Protein AF-C7LQ26-F1 (afdb_monomer_lite)

InterPro domains:
  IPR041527 YhcG, N-terminal [PF17761] (14-152)
  IPR053148 PD-(D/E)XK-like domain-containing protein [PTHR30547] (7-154)

Foldseek 3Di:
DVVVVVVVVVVVVVVVVVVVVVVVVVVLVVLLVVLLVLLVLLVVVLVCCVPVVDDPVVLCVQLVVCCVVPVVDDQRHSVSSVLSVVSCVVQVPVCVVVVVVVVVPVPDVPPPPDDDDPDDDPPPPPDDDDRDHSSNSSRDGPVVSVVVVVVVVD

pLDDT: mean 78.29, std 21.73, range [34.5, 98.44]

Sequence (154 aa):
MSTSLFQYGSLLGKIKSRIRSAQAKAALSANAEMIAMYWDIGRMIHNRQVEEGWGAGVIPRLAADLKNELPEVKGFSERNLKYMIRFAREYGTDLEDGFLSSRAIVQQPAALFAEGDDRGPIVQQVAAQSEMPLAVILGLPWFHHIALFEKINN

Secondary structure (DSSP, 8-state):
-HHHHHHHHHHHHHHHHHHHHHHHHHHHHHHHHHHHHHHHHHHHHHHHHHHS---TTHHHHHHHHHHHH-TT-----HHHHHHHHHHHHHSHHHHHHHHHHHHHT-S---SS-----S----------S-PPPHHHHHHS-HHHHHHHHHHTT-

Structure (mmCIF, N/CA/C/O backbone):
data_AF-C7LQ26-F1
#
_entry.id   AF-C7LQ26-F1
#
loop_
_atom_site.group_PDB
_atom_site.id
_atom_site.type_symbol
_atom_site.label_atom_id
_atom_site.label_alt_id
_atom_site.label_comp_id
_atom_site.label_asym_id
_atom_site.label_entity_id
_atom_site.label_seq_id
_atom_site.pdbx_PDB_ins_code
_atom_site.Cartn_x
_atom_site.Cartn_y
_atom_site.Cartn_z
_atom_site.occupancy
_atom_site.B_iso_or_equiv
_atom_site.auth_seq_id
_atom_site.auth_comp_id
_atom_site.auth_asym_id
_atom_site.auth_atom_id
_atom_site.pdbx_PDB_model_num
ATOM 1 N N . MET A 1 1 ? -23.917 6.760 46.313 1.00 61.22 1 MET A N 1
ATOM 2 C CA . MET A 1 1 ? -23.246 7.507 45.220 1.00 61.22 1 MET A CA 1
ATOM 3 C C . MET A 1 1 ? -22.062 6.749 44.604 1.00 61.22 1 MET A C 1
ATOM 5 O O . MET A 1 1 ? -21.922 6.793 43.389 1.00 61.22 1 MET A O 1
ATOM 9 N N . SER A 1 2 ? -21.266 5.992 45.370 1.00 62.69 2 SER A N 1
ATOM 10 C CA . SER A 1 2 ? -20.066 5.285 44.871 1.00 62.69 2 SER A CA 1
ATOM 11 C C . SER A 1 2 ? -20.312 4.239 43.767 1.00 62.69 2 SER A C 1
ATOM 13 O O . SER A 1 2 ? -19.486 4.087 42.872 1.00 62.69 2 SER A O 1
ATOM 15 N N . THR A 1 3 ? -21.466 3.564 43.762 1.00 73.31 3 THR A N 1
ATOM 16 C CA . THR A 1 3 ? -21.818 2.548 42.750 1.00 73.31 3 THR A CA 1
ATOM 17 C C . THR A 1 3 ? -22.004 3.133 41.344 1.00 73.31 3 THR A C 1
ATOM 19 O O . THR A 1 3 ? -21.611 2.507 40.366 1.00 73.31 3 THR A O 1
ATOM 22 N N . SER A 1 4 ? -22.544 4.352 41.234 1.00 79.19 4 SER A N 1
ATOM 23 C CA . SER A 1 4 ? -22.770 5.029 39.944 1.00 79.19 4 SER A CA 1
ATOM 24 C C . SER A 1 4 ? -21.449 5.437 39.275 1.00 79.19 4 SER A C 1
ATOM 26 O O . SER A 1 4 ? -21.242 5.191 38.088 1.00 79.19 4 SER A O 1
ATOM 28 N N . LEU A 1 5 ? -20.494 5.953 40.059 1.00 78.81 5 LEU A N 1
ATOM 29 C CA . LEU A 1 5 ? -19.157 6.303 39.565 1.00 78.81 5 LEU A CA 1
ATOM 30 C C . LEU A 1 5 ? -18.368 5.068 39.103 1.00 78.81 5 LEU A C 1
ATOM 32 O O . LEU A 1 5 ? -17.703 5.112 38.068 1.00 78.81 5 LEU A O 1
ATOM 36 N N . PHE A 1 6 ? -18.484 3.949 39.824 1.00 82.94 6 PHE A N 1
ATOM 37 C CA . PHE A 1 6 ? -17.873 2.682 39.415 1.00 82.94 6 PHE A CA 1
ATOM 38 C C . PHE A 1 6 ? -18.481 2.141 38.107 1.00 82.94 6 PHE A C 1
ATOM 40 O O . PHE A 1 6 ? -17.750 1.720 37.207 1.00 82.94 6 PHE A O 1
ATOM 47 N N . GLN A 1 7 ? -19.809 2.211 37.958 1.00 90.75 7 GLN A N 1
ATOM 48 C CA . GLN A 1 7 ? -20.503 1.818 36.726 1.00 90.75 7 GLN A CA 1
ATOM 49 C C . GLN A 1 7 ? -20.090 2.686 35.530 1.00 90.75 7 GLN A C 1
ATOM 51 O O . GLN A 1 7 ? -19.808 2.146 34.458 1.00 90.75 7 GLN A O 1
ATOM 56 N N . TYR A 1 8 ? -19.970 4.003 35.718 1.00 95.19 8 TYR A N 1
ATOM 57 C CA . TYR A 1 8 ? -19.468 4.910 34.686 1.00 95.19 8 TYR A CA 1
ATOM 58 C C . TYR A 1 8 ? -18.026 4.580 34.283 1.00 95.19 8 TYR A C 1
ATOM 60 O O . TYR A 1 8 ? -17.730 4.469 33.094 1.00 95.19 8 TYR A O 1
ATOM 68 N N . GLY A 1 9 ? -17.130 4.360 35.250 1.00 96.00 9 GLY A N 1
ATOM 69 C CA . GLY A 1 9 ? -15.742 3.978 34.975 1.00 96.00 9 GLY A CA 1
ATOM 70 C C . GLY A 1 9 ? -15.637 2.677 34.171 1.00 96.00 9 GLY A C 1
ATOM 71 O O . GLY A 1 9 ? -14.878 2.606 33.201 1.00 96.00 9 GLY A O 1
ATOM 72 N N . SER A 1 10 ? -16.452 1.674 34.516 1.00 96.19 10 SER A N 1
ATOM 73 C CA . SER A 1 10 ? -16.546 0.414 33.769 1.00 96.19 10 SER A CA 1
ATOM 74 C C . SER A 1 10 ? -17.054 0.632 32.339 1.00 96.19 10 SER A C 1
ATOM 76 O O . SER A 1 10 ? -16.447 0.140 31.384 1.00 96.19 10 SER A O 1
ATOM 78 N N . LEU A 1 11 ? -18.124 1.415 32.170 1.00 96.62 11 LEU A N 1
ATOM 79 C CA . LEU A 1 11 ? -18.678 1.761 30.860 1.00 96.62 11 LEU A CA 1
ATOM 80 C C . LEU A 1 11 ? -17.648 2.496 29.993 1.00 96.62 11 LEU A C 1
ATOM 82 O O . LEU A 1 11 ? -17.400 2.092 28.857 1.00 96.62 11 LEU A O 1
ATOM 86 N N . LEU A 1 12 ? -16.988 3.518 30.540 1.00 97.94 12 LEU A N 1
ATOM 87 C CA . LEU A 1 12 ? -15.934 4.269 29.860 1.00 97.94 12 LEU A CA 1
ATOM 88 C C . LEU A 1 12 ? -14.771 3.356 29.446 1.00 97.94 12 LEU A C 1
ATOM 90 O O . LEU A 1 12 ? -14.240 3.488 28.343 1.00 97.94 12 LEU A O 1
ATOM 94 N N . GLY A 1 13 ? -14.379 2.407 30.299 1.00 98.25 13 GLY A N 1
ATOM 95 C CA . GLY A 1 13 ? -13.378 1.390 29.973 1.00 98.25 13 GLY A CA 1
ATOM 96 C C . GLY A 1 13 ? -13.777 0.541 28.763 1.00 98.25 13 GLY A C 1
ATOM 97 O O . GLY A 1 13 ? -12.995 0.407 27.818 1.00 98.25 13 GLY A O 1
ATOM 98 N N . LYS A 1 14 ? -15.016 0.033 28.750 1.00 98.12 14 LYS A N 1
ATOM 99 C CA . LYS A 1 14 ? -15.564 -0.763 27.639 1.00 98.12 14 LYS A CA 1
ATOM 100 C C . LYS A 1 14 ? -15.628 0.039 26.337 1.00 98.12 14 LYS A C 1
ATOM 102 O O . LYS A 1 14 ? -15.187 -0.456 25.301 1.00 98.12 14 LYS A O 1
ATOM 107 N N . ILE A 1 15 ? -16.096 1.288 26.393 1.00 98.38 15 ILE A N 1
ATOM 108 C CA . ILE A 1 15 ? -16.176 2.181 25.227 1.00 98.38 15 ILE A CA 1
ATOM 109 C C . ILE A 1 15 ? -14.778 2.447 24.656 1.00 98.38 15 ILE A C 1
ATOM 111 O O . ILE A 1 15 ? -14.559 2.247 23.462 1.00 98.38 15 ILE A O 1
ATOM 115 N N . LYS A 1 16 ? -13.799 2.811 25.498 1.00 98.44 16 LYS A N 1
ATOM 116 C CA . LYS A 1 16 ? -12.408 3.026 25.055 1.00 98.44 16 LYS A CA 1
ATOM 117 C C . LYS A 1 16 ? -11.820 1.784 24.387 1.00 98.44 16 LYS A C 1
ATOM 119 O O . LYS A 1 16 ? -11.162 1.908 23.356 1.00 98.44 16 LYS A O 1
ATOM 124 N N . SER A 1 17 ? -12.064 0.600 24.951 1.00 98.31 17 SER A N 1
ATOM 125 C CA . SER A 1 17 ? -11.612 -0.667 24.366 1.00 98.31 17 SER A CA 1
ATOM 126 C C . SER A 1 17 ? -12.231 -0.904 22.984 1.00 98.31 17 SER A C 1
ATOM 128 O O . SER A 1 17 ? -11.517 -1.172 22.016 1.00 98.31 17 SER A O 1
ATOM 130 N N . ARG A 1 18 ? -13.549 -0.700 22.848 1.00 98.06 18 ARG A N 1
ATOM 131 C CA . ARG A 1 18 ? -14.256 -0.850 21.568 1.00 98.06 18 ARG A CA 1
ATOM 132 C C . ARG A 1 18 ? -13.758 0.126 20.502 1.00 98.06 18 ARG A C 1
ATOM 134 O O . ARG A 1 18 ? -13.611 -0.296 19.354 1.00 98.06 18 ARG A O 1
ATOM 141 N N . ILE A 1 19 ? -13.486 1.382 20.872 1.00 98.06 19 ILE A N 1
ATOM 142 C CA . ILE A 1 19 ? -12.928 2.409 19.974 1.00 98.06 19 ILE A CA 1
ATOM 143 C C . ILE A 1 19 ? -11.547 1.982 19.477 1.00 98.06 19 ILE A C 1
ATOM 145 O O . ILE A 1 19 ? -11.332 1.910 18.271 1.00 98.06 19 ILE A O 1
ATOM 149 N N . ARG A 1 20 ? -10.633 1.632 20.389 1.00 98.06 20 ARG A N 1
ATOM 150 C CA . ARG A 1 20 ? -9.269 1.212 20.027 1.00 98.06 20 ARG A CA 1
ATOM 151 C C . ARG A 1 20 ? -9.275 -0.027 19.137 1.00 98.06 20 ARG A C 1
ATOM 153 O O . ARG A 1 20 ? -8.558 -0.071 18.145 1.00 98.06 20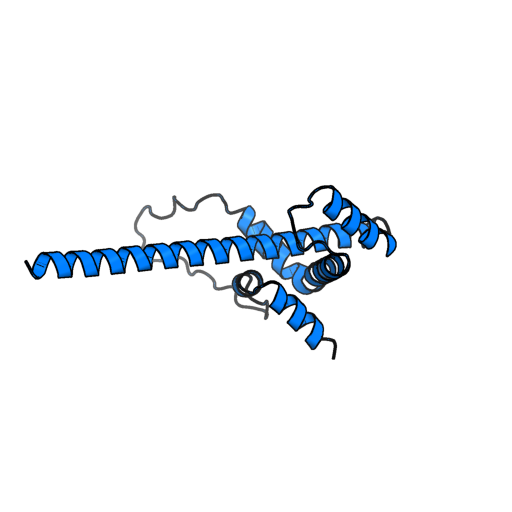 ARG A O 1
ATOM 160 N N . SER A 1 21 ? -10.129 -1.002 19.449 1.00 95.44 21 SER A N 1
ATOM 161 C CA . SER A 1 21 ? -10.302 -2.195 18.618 1.00 95.44 21 SER A CA 1
ATOM 162 C C . SER A 1 21 ? -10.833 -1.850 17.222 1.00 95.44 21 SER A C 1
ATOM 164 O O . SER A 1 21 ? -10.345 -2.395 16.236 1.00 95.44 21 SER A O 1
ATOM 166 N N . ALA A 1 22 ? -11.790 -0.921 17.112 1.00 94.88 22 ALA A N 1
ATOM 167 C CA . ALA A 1 22 ? -12.303 -0.465 15.819 1.00 94.88 22 ALA A CA 1
ATOM 168 C C . ALA A 1 22 ? -11.217 0.230 14.984 1.00 94.88 22 ALA A C 1
ATOM 170 O O . ALA A 1 22 ? -11.065 -0.078 13.807 1.00 94.88 22 ALA A O 1
ATOM 171 N N . GLN A 1 23 ? -10.444 1.123 15.606 1.00 96.81 23 GLN A N 1
ATOM 172 C CA . GLN A 1 23 ? -9.349 1.841 14.953 1.00 96.81 23 GLN A CA 1
ATOM 173 C C . GLN A 1 23 ? -8.247 0.891 14.478 1.00 96.81 23 GLN A C 1
ATOM 175 O O . GLN A 1 23 ? -7.792 1.014 13.346 1.00 96.81 23 GLN A O 1
ATOM 180 N N . ALA A 1 24 ? -7.861 -0.089 15.301 1.00 92.69 24 ALA A N 1
ATOM 181 C CA . ALA A 1 24 ? -6.874 -1.096 14.920 1.00 92.69 24 ALA A CA 1
ATOM 182 C C . ALA A 1 24 ? -7.343 -1.924 13.714 1.00 92.69 24 ALA A C 1
ATOM 184 O O . ALA A 1 24 ? -6.583 -2.120 12.771 1.00 92.69 24 ALA A O 1
ATOM 185 N N . LYS A 1 25 ? -8.612 -2.353 13.706 1.00 89.44 25 LYS A N 1
ATOM 186 C CA . LYS A 1 25 ? -9.200 -3.067 12.562 1.00 89.44 25 LYS A CA 1
ATOM 187 C C . LYS A 1 25 ? -9.195 -2.210 11.298 1.00 89.44 25 LYS A C 1
ATOM 189 O O . LYS A 1 25 ? -8.759 -2.686 10.260 1.00 89.44 25 LYS A O 1
ATOM 194 N N . ALA A 1 26 ? -9.614 -0.949 11.401 1.00 90.56 26 ALA A N 1
ATOM 195 C CA . ALA A 1 26 ? -9.610 -0.027 10.269 1.00 90.56 26 ALA A CA 1
ATOM 196 C C . ALA A 1 26 ? -8.194 0.187 9.707 1.00 90.56 26 ALA A C 1
ATOM 198 O O . ALA A 1 26 ? -8.007 0.135 8.496 1.00 90.56 26 ALA A O 1
ATOM 199 N N . ALA A 1 27 ? -7.195 0.363 10.577 1.00 89.62 27 ALA A N 1
ATOM 200 C CA . ALA A 1 27 ? -5.803 0.528 10.169 1.00 89.62 27 ALA A CA 1
ATOM 201 C C . ALA A 1 27 ? -5.248 -0.720 9.462 1.00 89.62 27 ALA A C 1
ATOM 203 O O . ALA A 1 27 ? -4.593 -0.588 8.433 1.00 89.62 27 ALA A O 1
ATOM 204 N N . LEU A 1 28 ? -5.538 -1.921 9.975 1.00 86.31 28 LEU A N 1
ATOM 205 C CA . LEU A 1 28 ? -5.113 -3.178 9.350 1.00 86.31 28 LEU A CA 1
ATOM 206 C C . LEU A 1 28 ? -5.767 -3.382 7.981 1.00 86.31 28 LEU A C 1
ATOM 208 O O . LEU A 1 28 ? -5.080 -3.737 7.028 1.00 86.31 28 LEU A O 1
ATOM 212 N N . SER A 1 29 ? -7.069 -3.110 7.862 1.00 86.25 29 SER A N 1
ATOM 213 C CA . SER A 1 29 ? -7.781 -3.189 6.583 1.00 86.25 29 SER A CA 1
ATOM 214 C C . SER A 1 29 ? -7.252 -2.177 5.565 1.00 86.25 29 SER A C 1
ATOM 216 O O . SER A 1 29 ? -7.026 -2.538 4.415 1.00 86.25 29 SER A O 1
ATOM 218 N N . ALA A 1 30 ? -6.996 -0.935 5.986 1.00 89.31 30 ALA A N 1
ATOM 219 C CA . ALA A 1 30 ? -6.409 0.083 5.118 1.00 89.31 30 ALA A CA 1
ATOM 220 C C . ALA A 1 30 ? -4.979 -0.280 4.682 1.00 89.31 30 ALA A C 1
ATOM 222 O O . ALA A 1 30 ? -4.626 -0.074 3.524 1.00 89.31 30 ALA A O 1
ATOM 223 N N . ASN A 1 31 ? -4.164 -0.849 5.581 1.00 91.25 31 ASN A N 1
ATOM 224 C CA . ASN A 1 31 ? -2.827 -1.327 5.231 1.00 91.25 31 ASN A CA 1
ATOM 225 C C . ASN A 1 31 ? -2.896 -2.451 4.196 1.00 91.25 31 ASN A C 1
ATOM 227 O O . ASN A 1 31 ? -2.200 -2.379 3.191 1.00 91.25 31 ASN A O 1
ATOM 231 N N . ALA A 1 32 ? -3.757 -3.447 4.414 1.00 87.69 32 ALA A N 1
ATOM 232 C CA . ALA A 1 32 ? -3.917 -4.564 3.490 1.00 87.69 32 ALA A CA 1
ATOM 233 C C . ALA A 1 32 ? -4.299 -4.088 2.079 1.00 87.69 32 ALA A C 1
ATOM 235 O O . ALA A 1 32 ? -3.671 -4.507 1.109 1.00 87.69 32 ALA A O 1
ATOM 236 N N . GLU A 1 33 ? -5.258 -3.163 1.967 1.00 90.19 33 GLU A N 1
ATOM 237 C CA . GLU A 1 33 ? -5.652 -2.602 0.669 1.00 90.19 33 GLU A CA 1
ATOM 238 C C . GLU A 1 33 ? -4.519 -1.793 0.026 1.00 90.19 33 GLU A C 1
ATOM 240 O O . GLU A 1 33 ? -4.264 -1.929 -1.166 1.00 90.19 33 GLU A O 1
ATOM 245 N N . MET A 1 34 ? -3.783 -0.994 0.806 1.00 93.94 34 MET A N 1
ATOM 246 C CA . MET A 1 34 ? -2.630 -0.245 0.296 1.00 93.94 34 MET A CA 1
ATOM 247 C C . MET A 1 34 ? -1.551 -1.180 -0.267 1.00 93.94 34 MET A C 1
ATOM 249 O O . MET A 1 34 ? -1.041 -0.933 -1.359 1.00 93.94 34 MET A O 1
ATOM 253 N N . ILE A 1 35 ? -1.201 -2.244 0.462 1.00 92.56 35 ILE A N 1
ATOM 254 C CA . ILE A 1 35 ? -0.201 -3.226 0.022 1.00 92.56 35 ILE A CA 1
ATOM 255 C C . ILE A 1 35 ? -0.669 -3.922 -1.256 1.00 92.56 35 ILE A C 1
ATOM 257 O O . ILE A 1 35 ? 0.092 -4.014 -2.218 1.00 92.56 35 ILE A O 1
ATOM 261 N N . ALA A 1 36 ? -1.929 -4.343 -1.305 1.00 89.00 36 ALA A N 1
ATOM 262 C CA . ALA A 1 36 ? -2.494 -4.979 -2.484 1.00 89.00 36 ALA A CA 1
ATOM 263 C C . ALA A 1 36 ? -2.515 -4.064 -3.713 1.00 89.00 36 ALA A C 1
ATOM 265 O O . ALA A 1 36 ? -2.099 -4.466 -4.797 1.00 89.00 36 ALA A O 1
ATOM 266 N N . MET A 1 37 ? -2.946 -2.815 -3.540 1.00 94.06 37 MET A N 1
ATOM 267 C CA . MET A 1 37 ? -2.940 -1.803 -4.594 1.00 94.06 37 MET A CA 1
ATOM 268 C C . MET A 1 37 ? -1.523 -1.559 -5.122 1.00 94.06 37 MET A C 1
ATOM 270 O O . MET A 1 37 ? -1.315 -1.468 -6.329 1.00 94.06 37 MET A O 1
ATOM 274 N N . TYR A 1 38 ? -0.531 -1.467 -4.237 1.00 95.75 38 TYR A N 1
ATOM 275 C CA . TYR A 1 38 ? 0.865 -1.281 -4.635 1.00 95.75 38 TYR A CA 1
ATOM 276 C C . TYR A 1 38 ? 1.405 -2.468 -5.426 1.00 95.75 38 TYR A C 1
ATOM 278 O O . TYR A 1 38 ? 2.115 -2.270 -6.412 1.00 95.75 38 TYR A O 1
ATOM 286 N N . TRP A 1 39 ? 1.050 -3.688 -5.031 1.00 93.50 39 TRP A N 1
ATOM 287 C CA . TRP A 1 39 ? 1.376 -4.879 -5.802 1.00 93.50 39 TRP A CA 1
ATOM 288 C C . TRP A 1 39 ? 0.727 -4.858 -7.192 1.00 93.50 39 TRP A C 1
ATOM 290 O O . TRP A 1 39 ? 1.421 -5.048 -8.190 1.00 93.50 39 TRP A O 1
ATOM 300 N N . ASP A 1 40 ? -0.569 -4.547 -7.272 1.00 92.62 40 ASP A N 1
ATOM 301 C CA . ASP A 1 40 ? -1.314 -4.511 -8.534 1.00 92.62 40 ASP A CA 1
ATOM 302 C C . ASP A 1 40 ? -0.732 -3.472 -9.505 1.00 92.62 40 ASP A C 1
ATOM 304 O O . ASP A 1 40 ? -0.456 -3.770 -10.666 1.00 92.62 40 ASP A O 1
ATOM 308 N N . ILE A 1 41 ? -0.422 -2.270 -9.011 1.00 94.81 41 ILE A N 1
ATOM 309 C CA . ILE A 1 41 ? 0.254 -1.231 -9.800 1.00 94.81 41 ILE A CA 1
ATOM 310 C C . ILE A 1 41 ? 1.612 -1.722 -10.305 1.00 94.8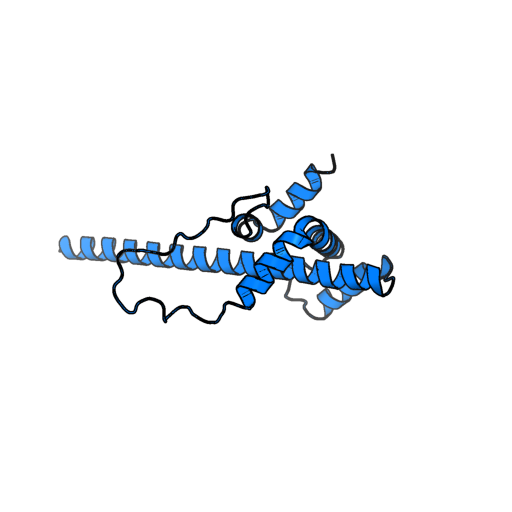1 41 ILE A C 1
ATOM 312 O O . ILE A 1 41 ? 1.935 -1.554 -11.483 1.00 94.81 41 ILE A O 1
ATOM 316 N N . GLY A 1 42 ? 2.400 -2.358 -9.439 1.00 94.19 42 GLY A N 1
ATOM 317 C CA . GLY A 1 42 ? 3.677 -2.951 -9.818 1.00 94.19 42 GLY A CA 1
ATOM 318 C C . GLY A 1 42 ? 3.543 -3.970 -10.946 1.00 94.19 42 GLY A C 1
ATOM 319 O O . GLY A 1 42 ? 4.311 -3.920 -11.908 1.00 94.19 42 GLY A O 1
ATOM 320 N N . ARG A 1 43 ? 2.541 -4.848 -10.854 1.00 92.94 43 ARG A N 1
ATOM 321 C CA . ARG A 1 43 ? 2.226 -5.871 -11.854 1.00 92.94 43 ARG A CA 1
ATOM 322 C C . ARG A 1 43 ? 1.778 -5.248 -13.171 1.00 92.94 43 ARG A C 1
ATOM 324 O O . ARG A 1 43 ? 2.326 -5.594 -14.212 1.00 92.94 43 ARG A O 1
ATOM 331 N N . MET A 1 44 ? 0.847 -4.291 -13.141 1.00 93.31 44 MET A N 1
ATOM 332 C CA . MET A 1 44 ? 0.380 -3.585 -14.341 1.00 93.31 44 MET A CA 1
ATOM 333 C C . MET A 1 44 ? 1.543 -2.949 -15.105 1.00 93.31 44 MET A C 1
ATOM 335 O O . MET A 1 44 ? 1.647 -3.098 -16.323 1.00 93.31 44 MET A O 1
ATOM 339 N N . ILE A 1 45 ? 2.451 -2.277 -14.393 1.00 93.69 45 ILE A N 1
ATOM 340 C CA . ILE A 1 45 ? 3.628 -1.670 -15.015 1.00 93.69 45 ILE A CA 1
ATOM 341 C C . ILE A 1 45 ? 4.581 -2.752 -15.536 1.00 93.69 45 ILE A C 1
ATOM 343 O O . ILE A 1 45 ? 5.090 -2.631 -16.649 1.00 93.69 45 ILE A O 1
ATOM 347 N N . HIS A 1 46 ? 4.826 -3.809 -14.758 1.00 92.06 46 HIS A N 1
ATOM 348 C CA . HIS A 1 46 ? 5.723 -4.886 -15.163 1.00 92.06 46 HIS A CA 1
ATOM 349 C C . HIS A 1 46 ? 5.254 -5.581 -16.446 1.00 92.06 46 HIS A C 1
ATOM 351 O O . HIS A 1 46 ? 6.073 -5.775 -17.345 1.00 92.06 46 HIS A O 1
ATOM 357 N N . ASN A 1 47 ? 3.962 -5.888 -16.558 1.00 90.50 47 ASN A N 1
ATOM 358 C CA . ASN A 1 47 ? 3.391 -6.551 -17.728 1.00 90.50 47 ASN A CA 1
ATOM 359 C C . ASN A 1 47 ? 3.559 -5.685 -18.978 1.00 90.50 47 ASN A C 1
ATOM 361 O O . ASN A 1 47 ? 4.062 -6.164 -19.987 1.00 90.50 47 ASN A O 1
ATOM 365 N N . ARG A 1 48 ? 3.291 -4.375 -18.887 1.00 91.50 48 ARG A N 1
ATOM 366 C CA . ARG A 1 48 ? 3.531 -3.431 -19.995 1.00 91.50 48 ARG A CA 1
ATOM 367 C C . ARG A 1 48 ? 5.005 -3.344 -20.398 1.00 91.50 48 ARG A C 1
ATOM 369 O O . ARG A 1 48 ? 5.317 -3.217 -21.578 1.00 91.50 48 ARG A O 1
ATOM 376 N N . GLN A 1 49 ? 5.932 -3.441 -19.442 1.00 90.50 49 GLN A N 1
ATOM 377 C CA . GLN A 1 49 ? 7.364 -3.506 -19.758 1.00 90.50 49 GLN A CA 1
ATOM 378 C C . GLN A 1 49 ? 7.733 -4.771 -20.543 1.00 90.50 49 GLN A C 1
ATOM 380 O O . GLN A 1 49 ? 8.576 -4.692 -21.433 1.00 90.50 49 GLN A O 1
ATOM 385 N N . VAL A 1 50 ? 7.120 -5.915 -20.222 1.00 87.81 50 VAL A N 1
ATOM 386 C CA . VAL A 1 50 ? 7.391 -7.207 -20.876 1.00 87.81 50 VAL A CA 1
ATOM 387 C C . VAL A 1 50 ? 6.708 -7.303 -22.242 1.00 87.81 50 VAL A C 1
ATOM 389 O O . VAL A 1 50 ? 7.352 -7.683 -23.213 1.00 87.81 50 VAL A O 1
ATOM 392 N N . GLU A 1 51 ? 5.428 -6.942 -22.326 1.00 89.31 51 GLU A N 1
ATOM 393 C CA . GLU A 1 51 ? 4.595 -7.116 -23.523 1.00 89.31 51 GLU A CA 1
ATOM 394 C C . GLU A 1 51 ? 4.835 -6.031 -24.578 1.00 89.31 51 GLU A C 1
ATOM 396 O O . GLU A 1 51 ? 4.877 -6.316 -25.772 1.00 89.31 51 GLU A O 1
ATOM 401 N N . GLU A 1 52 ? 5.007 -4.779 -24.146 1.00 87.94 52 GLU A N 1
ATOM 402 C CA . GLU A 1 52 ? 5.057 -3.610 -25.035 1.00 87.94 52 GLU A CA 1
ATOM 403 C C . GLU A 1 52 ? 6.450 -2.966 -25.087 1.00 87.94 52 GLU A C 1
ATOM 405 O O . GLU A 1 52 ? 6.646 -1.944 -25.745 1.00 87.94 52 GLU A O 1
ATOM 410 N N . GLY A 1 53 ? 7.432 -3.536 -24.379 1.00 85.19 53 GLY A N 1
ATOM 411 C CA . GLY A 1 53 ? 8.812 -3.050 -24.374 1.00 85.19 53 GLY A CA 1
ATOM 412 C C . GLY A 1 53 ? 8.978 -1.662 -23.750 1.00 85.19 53 GLY A C 1
ATOM 413 O O . GLY A 1 53 ? 9.903 -0.932 -24.116 1.00 85.19 53 GLY A O 1
ATOM 414 N N . TRP A 1 54 ? 8.090 -1.258 -22.832 1.00 86.94 54 TRP A N 1
ATOM 415 C CA . TRP A 1 54 ? 8.175 0.055 -22.188 1.00 86.94 54 TRP A CA 1
ATOM 416 C C . TRP A 1 54 ? 9.528 0.237 -21.483 1.00 86.94 54 TRP A C 1
ATOM 418 O O . TRP A 1 54 ? 9.859 -0.454 -20.518 1.00 86.94 54 TRP A O 1
ATOM 428 N N . GLY A 1 55 ? 10.319 1.198 -21.965 1.00 80.38 55 GLY A N 1
ATOM 429 C CA . GLY A 1 55 ? 11.640 1.506 -21.421 1.00 80.38 55 GLY A CA 1
ATOM 430 C C . GLY A 1 55 ? 11.602 2.280 -20.097 1.00 80.38 55 GLY A C 1
ATOM 431 O O . GLY A 1 55 ? 10.555 2.711 -19.611 1.00 80.38 55 GLY A O 1
ATOM 432 N N . ALA A 1 56 ? 12.785 2.540 -19.532 1.00 74.88 56 ALA A N 1
ATOM 433 C CA . ALA A 1 56 ? 12.951 3.212 -18.237 1.00 74.88 56 ALA A CA 1
ATOM 434 C C . ALA A 1 56 ? 12.309 4.616 -18.142 1.00 74.88 56 ALA A C 1
ATOM 436 O O . ALA A 1 56 ? 12.055 5.093 -17.037 1.00 74.88 56 ALA A O 1
ATOM 437 N N . GLY A 1 57 ? 12.018 5.264 -19.277 1.00 85.94 57 GLY A N 1
ATOM 438 C CA . GLY A 1 57 ? 11.384 6.585 -19.343 1.00 85.94 57 GLY A CA 1
ATOM 439 C C . GLY A 1 57 ? 9.900 6.615 -18.959 1.00 85.94 57 GLY A C 1
ATOM 440 O O . GLY A 1 57 ? 9.371 7.696 -18.703 1.00 85.94 57 GLY A O 1
ATOM 441 N N . VAL A 1 58 ? 9.224 5.463 -18.868 1.00 90.62 58 VAL A N 1
ATOM 442 C CA . VAL A 1 58 ? 7.796 5.433 -18.507 1.00 90.62 58 VAL A CA 1
ATOM 443 C C . VAL A 1 58 ? 7.552 5.732 -17.027 1.00 90.62 58 VAL A C 1
ATOM 445 O O . VAL A 1 58 ? 6.543 6.335 -16.679 1.00 90.62 58 VAL A O 1
ATOM 448 N N . ILE A 1 59 ? 8.500 5.375 -16.152 1.00 95.19 59 ILE A N 1
ATOM 449 C CA . ILE A 1 59 ? 8.354 5.548 -14.699 1.00 95.19 59 ILE A CA 1
ATOM 450 C C . ILE A 1 59 ? 8.388 7.027 -14.281 1.00 95.19 59 ILE A C 1
ATOM 452 O O . ILE A 1 59 ? 7.486 7.430 -13.546 1.00 95.19 59 ILE A O 1
ATOM 456 N N . PRO A 1 60 ? 9.351 7.855 -14.745 1.00 96.81 60 PRO A N 1
ATOM 457 C CA . PRO A 1 60 ? 9.330 9.298 -14.495 1.00 96.81 60 PRO A CA 1
ATOM 458 C C . PRO A 1 60 ? 8.039 9.967 -14.952 1.00 96.81 60 PRO A C 1
ATOM 460 O O . PRO A 1 60 ? 7.456 10.757 -14.212 1.00 96.81 60 PRO A O 1
ATOM 463 N N . ARG A 1 61 ? 7.561 9.605 -16.149 1.00 96.31 61 ARG A N 1
ATOM 464 C CA . ARG A 1 61 ? 6.318 10.145 -16.698 1.00 96.31 61 ARG A CA 1
ATOM 465 C C . ARG A 1 61 ? 5.119 9.771 -15.830 1.00 96.31 61 ARG A C 1
ATOM 467 O O . ARG A 1 61 ? 4.401 10.660 -15.395 1.00 96.31 61 ARG A O 1
ATOM 474 N N . LEU A 1 62 ? 4.959 8.489 -15.503 1.00 96.31 62 LEU A N 1
ATOM 475 C CA . LEU A 1 62 ? 3.847 8.021 -14.678 1.00 96.31 62 LEU A CA 1
ATOM 476 C C . LEU A 1 62 ? 3.853 8.659 -13.281 1.00 96.31 62 LEU A C 1
ATOM 478 O O . LEU A 1 62 ? 2.806 9.052 -12.782 1.00 96.31 62 LEU A O 1
ATOM 482 N N . ALA A 1 63 ? 5.024 8.805 -12.655 1.00 97.50 63 ALA A N 1
ATOM 483 C CA . ALA A 1 63 ? 5.136 9.475 -11.361 1.00 97.50 63 ALA A CA 1
ATOM 484 C C . ALA A 1 63 ? 4.714 10.953 -11.428 1.00 97.50 63 ALA A C 1
ATOM 486 O O . ALA A 1 63 ? 4.070 11.455 -10.505 1.00 97.50 63 ALA A O 1
ATOM 487 N N . ALA A 1 64 ? 5.084 11.654 -12.504 1.00 97.88 64 ALA A N 1
ATOM 488 C CA . ALA A 1 64 ? 4.687 13.040 -12.722 1.00 97.88 64 ALA A CA 1
ATOM 489 C C . ALA A 1 64 ? 3.178 13.161 -12.976 1.00 97.88 64 ALA A C 1
ATOM 491 O O . ALA A 1 64 ? 2.526 13.983 -12.335 1.00 97.88 64 ALA A O 1
ATOM 492 N N . ASP A 1 65 ? 2.632 12.311 -13.845 1.00 98.00 65 ASP A N 1
ATOM 493 C CA . ASP A 1 65 ? 1.212 12.299 -14.195 1.00 98.00 65 ASP A C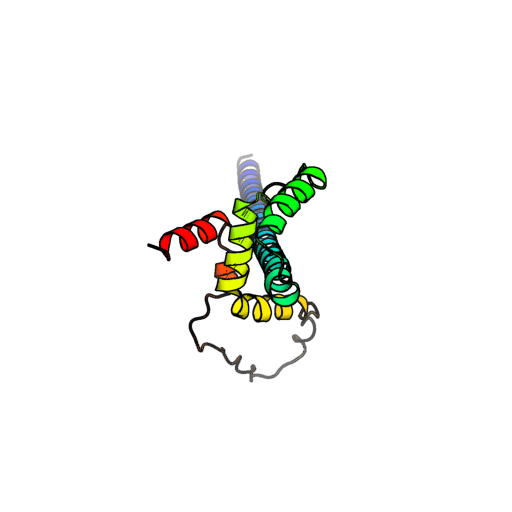A 1
ATOM 494 C C . ASP A 1 65 ? 0.356 11.996 -12.953 1.00 98.00 65 ASP A C 1
ATOM 496 O O . ASP A 1 65 ? -0.515 12.790 -12.604 1.00 98.00 65 ASP A O 1
ATOM 500 N N . LEU A 1 66 ? 0.692 10.958 -12.175 1.00 97.62 66 LEU A N 1
ATOM 501 C CA . LEU A 1 66 ? -0.017 10.625 -10.929 1.00 97.62 66 LEU A CA 1
ATOM 502 C C . LEU A 1 66 ? 0.035 11.755 -9.897 1.00 97.62 66 LEU A C 1
ATOM 504 O O . LEU A 1 66 ? -0.953 12.019 -9.220 1.00 97.62 66 LEU A O 1
ATOM 508 N N . LYS A 1 67 ? 1.169 12.450 -9.772 1.00 96.75 67 LYS A N 1
ATOM 509 C CA . LYS A 1 67 ? 1.287 13.598 -8.863 1.00 96.75 67 LYS A CA 1
ATOM 510 C C . LYS A 1 67 ? 0.406 14.773 -9.299 1.00 96.75 67 LYS A C 1
ATOM 512 O O . LYS A 1 67 ? -0.069 15.517 -8.443 1.00 96.75 67 LYS A O 1
ATOM 517 N N . ASN A 1 68 ? 0.241 14.971 -10.603 1.00 97.75 68 ASN A N 1
ATOM 518 C CA . ASN A 1 68 ? -0.559 16.062 -11.150 1.00 97.75 68 ASN A CA 1
ATOM 519 C C . ASN A 1 68 ? -2.059 15.750 -11.094 1.00 97.75 68 ASN A C 1
ATOM 521 O O . ASN A 1 68 ? -2.848 16.643 -10.802 1.00 97.75 68 ASN A O 1
ATOM 525 N N . GLU A 1 69 ? -2.440 14.499 -11.356 1.00 98.00 69 GLU A N 1
ATOM 526 C CA . GLU A 1 69 ? -3.837 14.057 -11.386 1.00 98.00 69 GLU A CA 1
ATOM 527 C C . GLU A 1 69 ? -4.399 13.740 -9.994 1.00 98.00 69 GLU A C 1
ATOM 529 O O . GLU A 1 69 ? -5.585 13.957 -9.759 1.00 98.00 69 GLU A O 1
ATOM 534 N N . LEU A 1 70 ? -3.560 13.266 -9.065 1.00 96.69 70 LEU A N 1
ATOM 535 C CA . LEU A 1 70 ? -3.943 12.863 -7.704 1.00 96.69 70 LEU A CA 1
ATOM 536 C C . LEU A 1 70 ? -3.052 13.544 -6.639 1.00 96.69 70 LEU A C 1
ATOM 538 O O . LEU A 1 70 ? -2.347 12.862 -5.886 1.00 96.69 70 LEU A O 1
ATOM 542 N N . PRO A 1 71 ? -3.030 14.889 -6.559 1.00 94.19 71 PRO A N 1
ATOM 543 C CA . PRO A 1 71 ? -2.071 15.634 -5.735 1.00 94.19 71 PRO A CA 1
ATOM 544 C C . PRO A 1 71 ? -2.206 15.396 -4.221 1.00 94.19 71 PRO A C 1
ATOM 546 O O . PRO A 1 71 ? -1.240 15.565 -3.471 1.00 94.19 71 PRO A O 1
ATOM 549 N N . GLU A 1 72 ? -3.387 15.012 -3.744 1.00 96.69 72 GLU A N 1
ATOM 550 C CA . GLU A 1 72 ? -3.653 14.670 -2.348 1.00 96.69 72 GLU A CA 1
ATOM 551 C C . GLU A 1 72 ? -3.127 13.283 -1.959 1.00 96.69 72 GLU A C 1
ATOM 553 O O . GLU A 1 72 ? -2.894 13.020 -0.772 1.00 96.69 72 GLU A O 1
ATOM 558 N N . VAL A 1 73 ? -2.900 12.407 -2.943 1.00 93.62 73 VAL A N 1
ATOM 559 C CA . VAL A 1 73 ? -2.488 11.025 -2.713 1.00 93.62 73 VAL A CA 1
ATOM 560 C C . VAL A 1 73 ? -0.966 10.911 -2.769 1.00 93.62 73 VAL A C 1
ATOM 562 O O . VAL A 1 73 ? -0.299 11.247 -3.745 1.00 93.62 73 VAL A O 1
ATOM 565 N N . LYS A 1 74 ? -0.379 10.421 -1.676 1.00 93.00 74 LYS A N 1
ATOM 566 C CA . LYS A 1 74 ? 1.073 10.257 -1.530 1.00 93.00 74 LYS A CA 1
ATOM 567 C C . LYS A 1 74 ? 1.485 8.816 -1.808 1.00 93.00 74 LYS A C 1
ATOM 569 O O . LYS A 1 74 ? 0.681 7.902 -1.695 1.00 93.00 74 LYS A O 1
ATOM 574 N N . GLY A 1 75 ? 2.774 8.617 -2.088 1.00 94.69 75 GLY A N 1
ATOM 575 C CA . GLY A 1 75 ? 3.349 7.280 -2.268 1.00 94.69 75 GLY A CA 1
ATOM 576 C C . GLY A 1 75 ? 3.616 6.881 -3.719 1.00 94.69 75 GLY A C 1
ATOM 577 O O . GLY A 1 75 ? 4.048 5.764 -3.951 1.00 94.69 75 GLY A O 1
ATOM 578 N N . PHE A 1 76 ? 3.461 7.775 -4.697 1.00 96.94 76 PHE A N 1
ATOM 579 C CA . PHE A 1 76 ? 3.685 7.461 -6.119 1.00 96.94 76 PHE A CA 1
ATOM 580 C C . PHE A 1 76 ? 4.915 8.154 -6.720 1.00 96.94 76 PHE A C 1
ATOM 582 O O . PHE A 1 76 ? 4.919 8.571 -7.872 1.00 96.94 76 PHE A O 1
ATOM 589 N N . SER A 1 77 ? 5.990 8.295 -5.937 1.00 96.88 77 SER A N 1
ATOM 590 C CA . SER A 1 77 ? 7.269 8.768 -6.483 1.00 96.88 77 SER A CA 1
ATOM 591 C C . SER A 1 77 ? 7.885 7.725 -7.418 1.00 96.88 77 SER A C 1
ATOM 593 O O . SER A 1 77 ? 7.638 6.530 -7.262 1.00 96.88 77 SER A O 1
ATOM 595 N N . GLU A 1 78 ? 8.771 8.145 -8.326 1.00 97.06 78 GLU A N 1
ATOM 596 C CA . GLU A 1 78 ? 9.495 7.222 -9.216 1.00 97.06 78 GLU A CA 1
ATOM 597 C C . GLU A 1 78 ? 10.167 6.072 -8.464 1.00 97.06 78 GLU A C 1
ATOM 599 O O . GLU A 1 78 ? 10.121 4.916 -8.883 1.00 97.06 78 GLU A O 1
ATOM 604 N N . ARG A 1 79 ? 10.797 6.394 -7.327 1.00 95.69 79 ARG A N 1
ATOM 605 C CA . ARG A 1 79 ? 11.430 5.400 -6.463 1.00 95.69 79 ARG A CA 1
ATOM 606 C C . ARG A 1 79 ? 10.398 4.405 -5.943 1.00 95.69 79 ARG A C 1
ATOM 608 O O . ARG A 1 79 ? 10.662 3.208 -5.964 1.00 95.69 79 ARG A O 1
ATOM 615 N N . ASN A 1 80 ? 9.237 4.882 -5.493 1.00 96.88 80 ASN A N 1
ATOM 616 C CA . ASN A 1 80 ? 8.221 3.990 -4.952 1.00 96.88 80 ASN A CA 1
ATOM 617 C C . ASN A 1 80 ? 7.585 3.116 -6.035 1.00 96.88 80 ASN A C 1
ATOM 619 O O . ASN A 1 80 ? 7.405 1.930 -5.798 1.00 96.88 80 ASN A O 1
ATOM 623 N N . LEU A 1 81 ? 7.351 3.645 -7.240 1.00 96.94 81 LEU A N 1
ATOM 624 C CA . LEU A 1 81 ? 6.890 2.846 -8.381 1.00 96.94 81 LEU A CA 1
ATOM 625 C C . LEU A 1 81 ? 7.883 1.725 -8.730 1.00 96.94 81 LEU A C 1
ATOM 627 O O . LEU A 1 81 ? 7.475 0.601 -9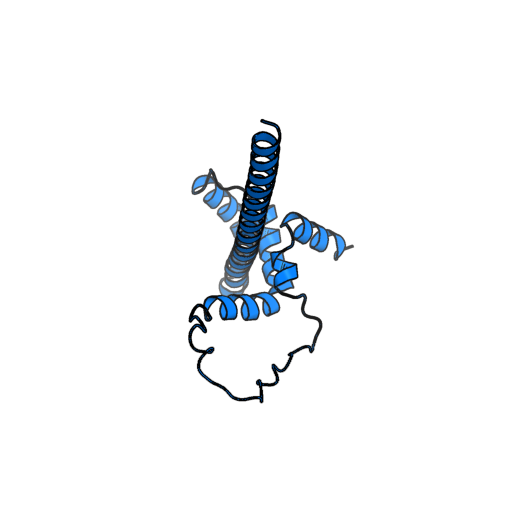.006 1.00 96.94 81 LEU A O 1
ATOM 631 N N . LYS A 1 82 ? 9.196 1.980 -8.645 1.00 95.38 82 LYS A N 1
ATOM 632 C CA . LYS A 1 82 ? 10.215 0.927 -8.810 1.00 95.38 82 LYS A CA 1
ATOM 633 C C . LYS A 1 82 ? 10.118 -0.149 -7.725 1.00 95.38 82 LYS A C 1
ATOM 635 O O . LYS A 1 82 ? 10.228 -1.330 -8.047 1.00 95.38 82 LYS A O 1
ATOM 640 N N . TYR A 1 83 ? 9.877 0.231 -6.467 1.00 96.38 83 TYR A N 1
ATOM 641 C CA . TYR A 1 83 ? 9.628 -0.746 -5.402 1.00 96.38 83 TYR A CA 1
ATOM 642 C C . TYR A 1 83 ? 8.326 -1.520 -5.613 1.00 96.38 83 TYR A C 1
ATOM 644 O O . TYR A 1 83 ? 8.316 -2.712 -5.347 1.00 96.38 83 TYR A O 1
ATOM 652 N N . MET A 1 84 ? 7.262 -0.893 -6.121 1.00 95.94 84 MET A N 1
ATOM 653 C CA . MET A 1 84 ? 6.012 -1.582 -6.468 1.00 95.94 84 MET A CA 1
ATOM 654 C C . MET A 1 84 ? 6.248 -2.649 -7.540 1.00 95.94 84 MET A C 1
ATOM 656 O O . MET A 1 84 ? 5.834 -3.789 -7.368 1.00 95.94 84 MET A O 1
ATOM 660 N N . ILE A 1 85 ? 6.982 -2.321 -8.609 1.00 94.25 85 ILE A N 1
ATOM 661 C CA . ILE A 1 85 ? 7.353 -3.287 -9.659 1.00 94.25 85 ILE A CA 1
ATOM 662 C C . ILE A 1 85 ? 8.168 -4.438 -9.072 1.00 94.25 85 ILE A C 1
ATOM 664 O O . ILE A 1 85 ? 7.901 -5.599 -9.370 1.00 94.25 85 ILE A O 1
ATOM 668 N N . ARG A 1 86 ? 9.156 -4.131 -8.222 1.00 93.31 86 ARG A N 1
ATOM 669 C CA . ARG A 1 86 ? 9.929 -5.166 -7.530 1.00 93.31 86 ARG A CA 1
ATOM 670 C C . ARG A 1 86 ? 9.026 -6.029 -6.651 1.00 93.31 86 ARG A C 1
ATOM 672 O O . ARG A 1 86 ? 9.122 -7.243 -6.711 1.00 93.31 86 ARG A O 1
ATOM 679 N N . PHE A 1 87 ? 8.121 -5.418 -5.895 1.00 92.88 87 PHE A N 1
ATOM 680 C CA . PHE A 1 87 ? 7.165 -6.124 -5.050 1.00 92.88 87 PHE A CA 1
ATOM 681 C C . PHE A 1 87 ? 6.284 -7.076 -5.854 1.00 92.88 87 PHE A C 1
ATOM 683 O O . PHE A 1 87 ? 6.140 -8.229 -5.469 1.00 92.88 87 PHE A O 1
ATOM 690 N N . ALA A 1 88 ? 5.791 -6.649 -7.013 1.00 91.31 88 ALA A N 1
ATOM 691 C CA . ALA A 1 88 ? 5.044 -7.522 -7.907 1.00 91.31 88 ALA A CA 1
ATOM 692 C C . ALA A 1 88 ? 5.859 -8.721 -8.406 1.00 91.31 88 ALA A C 1
ATOM 694 O O . ALA A 1 88 ? 5.342 -9.829 -8.453 1.00 91.31 88 ALA A O 1
ATOM 695 N N . ARG A 1 89 ? 7.138 -8.517 -8.737 1.00 89.62 89 ARG A N 1
ATOM 696 C CA . ARG A 1 89 ? 8.021 -9.586 -9.229 1.00 89.62 89 ARG A CA 1
ATOM 697 C C . ARG A 1 89 ? 8.378 -10.613 -8.158 1.00 89.62 89 ARG A C 1
ATOM 699 O O . ARG A 1 89 ? 8.390 -11.799 -8.448 1.00 89.62 89 ARG A O 1
ATOM 706 N N . GLU A 1 90 ? 8.682 -10.154 -6.948 1.00 87.38 90 GLU A N 1
ATOM 707 C CA . GLU A 1 90 ? 9.182 -11.014 -5.862 1.00 87.38 90 GLU A CA 1
ATOM 708 C C . GLU A 1 90 ? 8.052 -11.806 -5.180 1.00 87.38 90 GLU A C 1
ATOM 710 O O . GLU A 1 90 ? 8.305 -12.856 -4.604 1.00 87.38 90 GLU A O 1
ATOM 715 N N . TYR A 1 91 ? 6.808 -11.313 -5.245 1.00 80.62 91 TYR A N 1
ATOM 716 C CA . TYR A 1 91 ? 5.635 -11.918 -4.593 1.00 80.62 91 TYR A CA 1
ATOM 717 C C . TYR A 1 91 ? 4.562 -12.402 -5.594 1.00 80.62 91 TYR A C 1
ATOM 719 O O . TYR A 1 91 ? 3.425 -12.656 -5.203 1.00 80.62 91 TYR A O 1
ATOM 727 N N . GLY A 1 92 ? 4.885 -12.452 -6.893 1.00 71.44 92 GLY A N 1
ATOM 728 C CA . GLY A 1 92 ? 3.921 -12.566 -7.998 1.00 71.44 92 GLY A CA 1
ATOM 729 C C . GLY A 1 92 ? 3.011 -13.796 -7.960 1.00 71.44 92 GLY A C 1
ATOM 730 O O . GLY A 1 92 ? 1.811 -13.649 -8.163 1.00 71.44 92 GLY A O 1
ATOM 731 N N . THR A 1 93 ? 3.543 -14.977 -7.643 1.00 63.06 93 THR A N 1
ATOM 732 C CA . THR A 1 93 ? 2.754 -16.219 -7.540 1.00 63.06 93 THR A CA 1
ATOM 733 C C . THR A 1 93 ? 1.820 -16.209 -6.329 1.00 63.06 93 THR A C 1
ATOM 735 O O . THR A 1 93 ? 0.625 -16.457 -6.455 1.00 63.06 93 THR A O 1
ATOM 738 N N . ASP A 1 94 ? 2.336 -15.814 -5.166 1.00 62.47 94 ASP A N 1
ATOM 739 C CA . ASP A 1 94 ? 1.630 -15.935 -3.885 1.00 62.47 94 ASP A CA 1
ATOM 740 C C . ASP A 1 94 ? 0.446 -14.953 -3.775 1.00 62.47 94 ASP A C 1
ATOM 742 O O . ASP A 1 94 ? -0.572 -15.227 -3.128 1.00 62.47 94 ASP A O 1
ATOM 746 N N . LEU A 1 95 ? 0.568 -13.778 -4.406 1.00 65.69 95 LEU A N 1
ATOM 747 C CA . LEU A 1 95 ? -0.476 -12.753 -4.406 1.00 65.69 95 LEU A CA 1
ATOM 748 C C . LEU A 1 95 ? -1.494 -12.927 -5.539 1.00 65.69 95 LEU A C 1
ATOM 750 O O . LEU A 1 95 ? -2.659 -12.586 -5.328 1.00 65.69 95 LEU A O 1
ATOM 754 N N . GLU A 1 96 ? -1.130 -13.487 -6.697 1.00 64.00 96 GLU A N 1
ATOM 755 C CA . GLU A 1 96 ? -2.117 -13.806 -7.741 1.00 64.00 96 GLU A CA 1
ATOM 756 C C . GLU A 1 96 ? -3.134 -14.837 -7.245 1.00 64.00 96 GLU A C 1
ATOM 758 O O . GLU A 1 96 ? -4.341 -14.574 -7.295 1.00 64.00 96 GLU A O 1
ATOM 763 N N . ASP A 1 97 ? -2.667 -15.936 -6.655 1.00 60.22 97 ASP A N 1
ATOM 764 C CA . ASP A 1 97 ? -3.536 -17.030 -6.216 1.00 60.22 97 ASP A CA 1
ATOM 765 C C . ASP A 1 97 ? -4.362 -16.664 -4.972 1.00 60.22 97 ASP A C 1
ATOM 767 O O . ASP A 1 97 ? -5.560 -16.966 -4.889 1.00 60.22 97 ASP A O 1
ATOM 771 N N . GLY A 1 98 ? -3.766 -15.943 -4.015 1.00 60.00 98 GLY A N 1
ATOM 772 C CA . GLY A 1 98 ? -4.426 -15.543 -2.770 1.00 60.00 98 GLY A CA 1
ATOM 773 C C . GLY A 1 98 ? -5.413 -14.378 -2.919 1.00 60.00 98 GLY A C 1
ATOM 774 O O . GLY A 1 98 ? -6.487 -14.381 -2.303 1.00 60.00 98 GLY A O 1
ATOM 775 N N . PHE A 1 99 ? -5.087 -13.376 -3.742 1.00 56.50 99 PHE A N 1
ATOM 776 C CA . PHE A 1 99 ? -5.885 -12.153 -3.878 1.00 56.50 99 PHE A CA 1
ATOM 777 C C . PHE A 1 99 ? -7.055 -12.321 -4.862 1.00 56.50 99 PHE A C 1
ATOM 779 O O . PHE A 1 99 ? -8.159 -11.837 -4.586 1.00 56.50 99 PHE A O 1
ATOM 786 N N . LEU A 1 100 ? -6.868 -13.061 -5.965 1.00 50.16 100 LEU A N 1
ATOM 787 C CA . LEU A 1 100 ? -7.951 -13.402 -6.900 1.00 50.16 100 LEU A CA 1
ATOM 788 C C . LEU A 1 100 ? -8.938 -14.402 -6.281 1.00 50.16 100 LEU A C 1
ATOM 790 O O . LEU A 1 100 ? -10.148 -14.211 -6.420 1.00 50.16 100 LEU A O 1
ATOM 794 N N . SER A 1 101 ? -8.461 -15.385 -5.507 1.00 48.62 101 SER A N 1
ATOM 795 C CA . SER A 1 101 ? -9.343 -16.305 -4.770 1.00 48.62 101 SER A CA 1
ATOM 796 C C . SER A 1 101 ? -10.162 -15.581 -3.697 1.00 48.62 101 SER A C 1
ATOM 798 O O . SER A 1 101 ? -11.366 -15.796 -3.587 1.00 48.62 101 SER A O 1
ATOM 800 N N . SER A 1 102 ? -9.567 -14.645 -2.950 1.00 47.97 102 SER A N 1
ATOM 801 C CA . SER A 1 102 ? -10.290 -13.892 -1.909 1.00 47.97 102 SER A CA 1
ATOM 802 C C . SER A 1 102 ? -11.323 -12.907 -2.476 1.00 47.97 102 SER A C 1
ATOM 804 O O . SER A 1 102 ? -12.353 -12.667 -1.848 1.00 47.97 102 SER A O 1
ATOM 806 N N . ARG A 1 103 ? -11.091 -12.358 -3.678 1.00 43.69 103 ARG A N 1
ATOM 807 C CA . ARG A 1 103 ? -12.071 -11.522 -4.397 1.00 43.69 103 ARG A CA 1
ATOM 808 C C . ARG A 1 103 ? -13.159 -12.339 -5.104 1.00 43.69 103 ARG A C 1
ATOM 810 O O . ARG A 1 103 ? -14.276 -11.844 -5.235 1.00 43.69 103 ARG A O 1
ATOM 817 N N . ALA A 1 104 ? -12.877 -13.579 -5.509 1.00 35.72 104 ALA A N 1
ATOM 818 C CA . ALA A 1 104 ? -13.871 -14.495 -6.075 1.00 35.72 104 ALA A CA 1
ATOM 819 C C . ALA A 1 104 ? -14.811 -15.099 -5.008 1.00 35.72 104 ALA A C 1
ATOM 821 O O . ALA A 1 104 ? -15.970 -15.386 -5.299 1.00 35.72 104 ALA A O 1
ATOM 822 N N . ILE A 1 105 ? -14.357 -15.234 -3.755 1.00 40.16 105 ILE A N 1
ATOM 823 C CA . ILE A 1 105 ? -15.109 -15.858 -2.646 1.00 40.16 105 ILE A CA 1
ATOM 824 C C . ILE A 1 105 ? -15.923 -14.821 -1.832 1.00 40.16 105 ILE A C 1
ATOM 826 O O . ILE A 1 105 ? -16.209 -14.995 -0.652 1.00 40.16 105 ILE A O 1
ATOM 830 N N . VAL A 1 106 ? -16.405 -13.743 -2.464 1.00 34.94 106 VAL A N 1
ATOM 831 C CA . VAL A 1 106 ? -17.495 -12.914 -1.890 1.00 34.94 106 VAL A CA 1
ATOM 832 C C . VAL A 1 106 ? -18.880 -13.526 -2.194 1.00 34.94 106 VAL A C 1
ATOM 834 O O . VAL A 1 106 ? -19.900 -12.847 -2.141 1.00 34.94 106 VAL A O 1
ATOM 837 N N . GLN A 1 107 ? -18.964 -14.835 -2.469 1.00 35.28 107 GLN A N 1
ATOM 838 C CA . GLN A 1 107 ? -20.172 -15.602 -2.153 1.00 35.28 107 GLN A CA 1
ATOM 839 C C . GLN A 1 107 ? -20.045 -16.120 -0.720 1.00 35.28 107 GLN A C 1
ATOM 841 O O . GLN A 1 107 ? -19.235 -16.991 -0.415 1.00 35.28 107 GLN A O 1
ATOM 846 N N . GLN A 1 108 ? -20.839 -15.531 0.172 1.00 37.44 108 GLN A N 1
ATOM 847 C CA . GLN A 1 108 ? -20.929 -15.911 1.579 1.00 37.44 108 GLN A CA 1
ATOM 848 C C . GLN A 1 108 ? -21.209 -17.416 1.730 1.00 37.44 108 GLN A C 1
ATOM 850 O O . GLN A 1 108 ? -22.217 -17.883 1.197 1.00 37.44 108 GLN A O 1
ATOM 855 N N . PRO A 1 109 ? -20.475 -18.165 2.573 1.00 37.34 109 PRO A N 1
ATOM 856 C CA . PRO A 1 109 ? -20.985 -19.413 3.104 1.00 37.34 109 PRO A CA 1
ATOM 857 C C . PRO A 1 109 ? -21.869 -19.081 4.314 1.00 37.34 109 PRO A C 1
ATOM 859 O O . PRO A 1 109 ? -21.556 -19.415 5.450 1.00 37.34 109 PRO A O 1
ATOM 862 N N . ALA A 1 110 ? -22.984 -18.383 4.087 1.00 35.94 110 ALA A N 1
ATOM 863 C CA . ALA A 1 110 ? -24.051 -18.295 5.086 1.00 35.94 110 ALA A CA 1
ATOM 864 C C . ALA A 1 110 ? -24.928 -19.567 5.090 1.00 35.94 110 ALA A C 1
ATOM 866 O O . ALA A 1 110 ? -25.804 -19.705 5.935 1.00 35.94 110 ALA A O 1
ATOM 867 N N . ALA A 1 111 ? -24.685 -20.511 4.172 1.00 37.59 111 ALA A N 1
ATOM 868 C CA . ALA A 1 111 ? -25.503 -21.709 3.986 1.00 37.59 111 ALA A CA 1
ATOM 869 C C . ALA A 1 111 ? -24.965 -22.991 4.659 1.00 37.59 111 ALA A C 1
ATOM 871 O O . ALA A 1 111 ? -25.591 -24.034 4.522 1.00 37.59 111 ALA A O 1
ATOM 872 N N . LEU A 1 112 ? -23.837 -22.960 5.384 1.00 38.88 112 LEU A N 1
ATOM 873 C CA . LEU A 1 112 ? -23.239 -24.186 5.953 1.00 38.88 112 LEU A CA 1
ATOM 874 C C . LEU A 1 112 ? -23.652 -24.511 7.398 1.00 38.88 112 LEU A C 1
ATOM 876 O O . LEU A 1 112 ? -23.183 -25.498 7.954 1.00 38.88 112 LEU A O 1
ATOM 880 N N . PHE A 1 113 ? -24.555 -23.739 8.004 1.00 41.97 113 PHE A N 1
ATOM 881 C CA . PHE A 1 113 ? -25.137 -24.085 9.306 1.00 41.97 113 PHE A CA 1
ATOM 882 C C . PHE A 1 113 ? -26.589 -24.533 9.147 1.00 41.97 113 PHE A C 1
ATOM 884 O O . PHE A 1 113 ? -27.504 -23.934 9.706 1.00 41.97 113 PHE A O 1
ATOM 891 N N . ALA A 1 114 ? -26.795 -25.589 8.366 1.00 40.00 114 ALA A N 1
ATOM 892 C CA . ALA A 1 114 ? -28.014 -26.376 8.419 1.00 40.00 114 ALA A CA 1
ATOM 893 C C . ALA A 1 114 ? -27.635 -27.855 8.575 1.00 40.00 114 ALA A C 1
ATOM 895 O O . ALA A 1 114 ? -27.122 -28.477 7.654 1.00 40.00 114 ALA A O 1
ATOM 896 N N . GLU A 1 115 ? -27.916 -28.344 9.783 1.00 38.41 115 GLU A N 1
ATOM 897 C CA . GLU A 1 115 ? -28.188 -29.736 10.155 1.00 38.41 115 GLU A CA 1
ATOM 898 C C . GLU A 1 115 ? -27.034 -30.758 10.199 1.00 38.41 115 GLU A C 1
ATOM 900 O O . GLU A 1 115 ? -26.585 -31.305 9.202 1.00 38.41 115 GLU A O 1
ATOM 905 N N . GLY A 1 116 ? -26.633 -31.061 11.441 1.00 48.00 116 GLY A N 1
ATOM 906 C CA . GLY A 1 116 ? -26.574 -32.419 11.997 1.00 48.00 116 GLY A CA 1
ATOM 907 C C . GLY A 1 116 ? -25.923 -33.533 11.177 1.00 48.00 116 GLY A C 1
ATOM 908 O O . GLY A 1 116 ? -26.632 -34.382 10.650 1.00 48.00 116 GLY A O 1
ATOM 909 N N . ASP A 1 117 ? -24.593 -33.627 11.221 1.00 37.81 117 ASP A N 1
ATOM 910 C CA . ASP A 1 117 ? -23.877 -34.903 11.095 1.00 37.81 117 ASP A CA 1
ATOM 911 C C . ASP A 1 117 ? -22.537 -34.821 11.852 1.00 37.81 117 ASP A C 1
ATOM 913 O O . ASP A 1 117 ? -21.761 -33.881 11.671 1.00 37.81 117 ASP A O 1
ATOM 917 N N . ASP A 1 118 ? -22.257 -35.803 12.712 1.00 44.75 118 ASP A N 1
ATOM 918 C CA . ASP A 1 118 ? -21.100 -35.885 13.629 1.00 44.75 118 ASP A CA 1
ATOM 919 C C . ASP A 1 118 ? -19.787 -36.275 12.910 1.00 44.75 118 ASP A C 1
ATOM 921 O O . ASP A 1 118 ? -18.851 -36.840 13.483 1.00 44.75 118 ASP A O 1
ATOM 925 N N . ARG A 1 119 ? -19.688 -35.972 11.616 1.00 46.38 119 ARG A N 1
ATOM 926 C CA . ARG A 1 119 ? -18.501 -36.195 10.787 1.00 46.38 119 ARG A CA 1
ATOM 927 C C . ARG A 1 119 ? -18.169 -34.917 10.040 1.00 46.38 119 ARG A C 1
ATOM 929 O O . ARG A 1 119 ? -18.398 -34.794 8.841 1.00 46.38 119 ARG A O 1
ATOM 936 N N . GLY A 1 120 ? -17.624 -33.951 10.779 1.00 40.66 120 GLY A N 1
ATOM 937 C CA . GLY A 1 120 ? -17.086 -32.730 10.187 1.00 40.66 120 GLY A CA 1
ATOM 938 C C . GLY A 1 120 ? -16.098 -33.064 9.058 1.00 40.66 120 GLY A C 1
ATOM 939 O O . GLY A 1 120 ? -15.323 -34.018 9.194 1.00 40.66 120 GLY A O 1
ATOM 940 N N . PRO A 1 121 ? -16.107 -32.322 7.937 1.00 37.09 121 PRO A N 1
ATOM 941 C CA . PRO A 1 121 ? -15.165 -32.573 6.864 1.00 37.09 121 PRO A CA 1
ATOM 942 C C . PRO A 1 121 ? -13.757 -32.311 7.395 1.00 37.09 121 PRO A C 1
ATOM 944 O O . PRO A 1 121 ? -13.490 -31.283 8.020 1.00 37.09 121 PRO A O 1
ATOM 947 N N . ILE A 1 122 ? -12.857 -33.261 7.147 1.00 40.75 122 ILE A N 1
ATOM 948 C CA . ILE A 1 122 ? -11.422 -33.068 7.325 1.00 40.75 122 ILE A CA 1
ATOM 949 C C . ILE A 1 122 ? -11.048 -31.902 6.413 1.00 40.75 122 ILE A C 1
ATOM 951 O O . ILE A 1 122 ? -10.949 -32.056 5.196 1.00 40.75 122 ILE A O 1
ATOM 955 N N . VAL A 1 123 ? -10.901 -30.714 6.999 1.00 36.06 123 VAL A N 1
ATOM 956 C CA . VAL A 1 123 ? -10.337 -29.557 6.315 1.00 36.06 123 VAL A CA 1
ATOM 957 C C . VAL A 1 123 ? -8.885 -29.920 6.066 1.00 36.06 123 VAL A C 1
ATOM 959 O O . VAL A 1 123 ? -8.053 -29.874 6.972 1.00 36.06 123 VAL A O 1
ATOM 962 N N . GLN A 1 124 ? -8.605 -30.391 4.855 1.00 38.84 124 GLN A N 1
ATOM 963 C CA . GLN A 1 124 ? -7.263 -30.724 4.430 1.00 38.84 124 GLN A CA 1
ATOM 964 C C . GLN A 1 124 ? -6.443 -29.439 4.464 1.00 38.84 124 GLN A C 1
ATOM 966 O O . GLN A 1 124 ? -6.572 -28.560 3.617 1.00 38.84 124 GLN A O 1
ATOM 971 N N . GLN A 1 125 ? -5.645 -29.316 5.519 1.00 42.00 125 GLN A N 1
ATOM 972 C CA . GLN A 1 125 ? -4.684 -28.251 5.692 1.00 42.00 125 GLN A CA 1
ATOM 973 C C . GLN A 1 125 ? -3.622 -28.445 4.609 1.00 42.00 125 GLN A C 1
ATOM 975 O O . GLN A 1 125 ? -2.739 -29.293 4.730 1.00 42.00 125 GLN A O 1
ATOM 980 N N . VAL A 1 126 ? -3.756 -27.701 3.510 1.00 40.12 126 VAL A N 1
ATOM 981 C CA . VAL A 1 126 ? -2.729 -27.610 2.472 1.00 40.12 126 VAL A CA 1
ATOM 982 C C . VAL A 1 126 ? -1.575 -26.811 3.071 1.00 40.12 126 VAL A C 1
ATOM 984 O O . VAL A 1 126 ? -1.505 -25.594 2.970 1.00 40.12 126 VAL A O 1
ATOM 987 N N . ALA A 1 127 ? -0.713 -27.513 3.796 1.00 45.91 127 ALA A N 1
ATOM 988 C CA . ALA A 1 127 ? 0.598 -27.041 4.193 1.00 45.91 127 ALA A 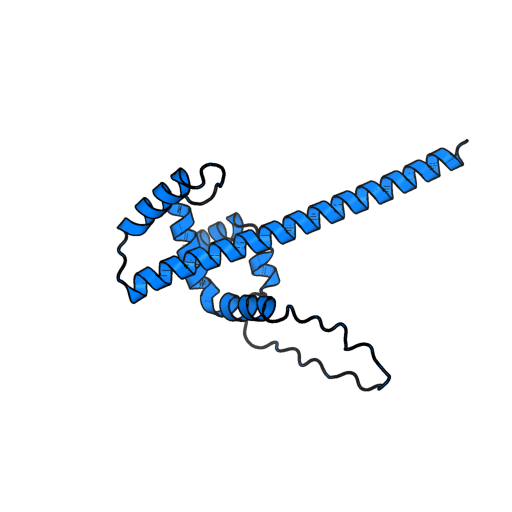CA 1
ATOM 989 C C . ALA A 1 127 ? 1.621 -27.855 3.399 1.00 45.91 127 ALA A C 1
ATOM 991 O O . ALA A 1 127 ? 2.014 -28.945 3.812 1.00 45.91 127 ALA A O 1
ATOM 992 N N . ALA A 1 128 ? 2.024 -27.344 2.238 1.00 34.50 128 ALA A N 1
ATOM 993 C CA . ALA A 1 128 ? 3.196 -27.829 1.527 1.00 34.50 128 ALA A CA 1
ATOM 994 C C . ALA A 1 128 ? 3.789 -26.703 0.673 1.00 34.50 128 ALA A C 1
ATOM 996 O O . ALA A 1 128 ? 3.123 -26.200 -0.219 1.00 34.50 128 ALA A O 1
ATOM 997 N N . GLN A 1 129 ? 5.072 -26.429 0.937 1.00 36.91 129 GLN A N 1
ATOM 998 C CA . GLN A 1 129 ? 5.965 -25.417 0.351 1.00 36.91 129 GLN A CA 1
ATOM 999 C C . GLN A 1 129 ? 5.879 -24.039 1.024 1.00 36.91 129 GLN A C 1
ATOM 1001 O O . GLN A 1 129 ? 4.819 -23.567 1.407 1.00 36.91 129 GLN A O 1
ATOM 1006 N N . SER A 1 130 ? 7.052 -23.477 1.324 1.00 45.00 130 SER A N 1
ATOM 1007 C CA . SER A 1 130 ? 7.260 -22.342 2.232 1.00 45.00 130 SER A CA 1
ATOM 1008 C C . SER A 1 130 ? 6.826 -21.016 1.598 1.00 45.00 130 SER A C 1
ATOM 1010 O O . SER A 1 130 ? 7.655 -20.139 1.371 1.00 45.00 130 SER A O 1
ATOM 1012 N N . GLU A 1 131 ? 5.539 -20.872 1.318 1.00 56.19 131 GLU A N 1
ATOM 1013 C CA . GLU A 1 131 ? 4.924 -19.617 0.896 1.00 56.19 131 GLU A CA 1
ATOM 1014 C C . GLU A 1 131 ? 4.672 -18.760 2.140 1.00 56.19 131 GLU A C 1
ATOM 1016 O O . GLU A 1 131 ? 4.118 -19.217 3.147 1.00 56.19 131 GLU A O 1
ATOM 1021 N N . MET A 1 132 ? 5.138 -17.511 2.115 1.00 59.88 132 MET A N 1
ATOM 1022 C CA . MET A 1 132 ? 4.853 -16.567 3.193 1.00 59.88 132 MET A CA 1
ATOM 1023 C C . MET A 1 132 ? 3.332 -16.380 3.263 1.00 59.88 132 MET A C 1
ATOM 1025 O O . MET A 1 132 ? 2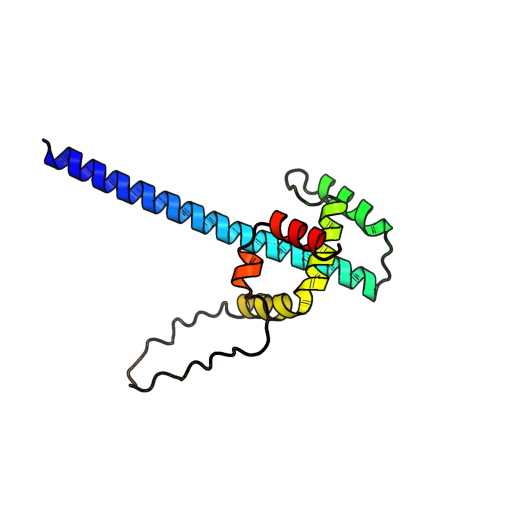.747 -15.943 2.273 1.00 59.88 132 MET A O 1
ATOM 1029 N N . PRO A 1 133 ? 2.661 -16.657 4.401 1.00 73.75 133 PRO A N 1
ATOM 1030 C CA . PRO A 1 133 ? 1.208 -16.577 4.449 1.00 73.75 133 PRO A CA 1
ATOM 1031 C C . PRO A 1 133 ? 0.734 -15.182 4.034 1.00 73.75 133 PRO A C 1
ATOM 1033 O O . PRO A 1 133 ? 1.254 -14.185 4.539 1.00 73.75 133 PRO A O 1
ATOM 1036 N N . LEU A 1 134 ? -0.285 -15.094 3.174 1.00 71.31 134 LEU A N 1
ATOM 1037 C CA . LEU A 1 134 ? -0.842 -13.827 2.673 1.00 71.31 134 LEU A CA 1
ATOM 1038 C C . LEU A 1 134 ? -1.117 -12.808 3.795 1.00 71.31 134 LEU A C 1
ATOM 1040 O O . LEU A 1 134 ? -0.860 -11.615 3.651 1.00 71.31 134 LEU A O 1
ATOM 1044 N N . ALA A 1 135 ? -1.582 -13.290 4.951 1.00 74.38 135 ALA A N 1
ATOM 1045 C CA . ALA A 1 135 ? -1.816 -12.473 6.140 1.00 74.38 135 ALA A CA 1
ATOM 1046 C C . ALA A 1 135 ? -0.548 -11.773 6.664 1.00 74.38 135 ALA A C 1
ATOM 1048 O O . ALA A 1 135 ? -0.630 -10.661 7.184 1.00 74.38 135 ALA A O 1
ATOM 1049 N N . VAL A 1 136 ? 0.621 -12.399 6.524 1.00 81.19 136 VAL A N 1
ATOM 1050 C CA . VAL A 1 136 ? 1.915 -11.809 6.885 1.00 81.19 136 VAL A CA 1
ATOM 1051 C C . VAL A 1 136 ? 2.300 -10.741 5.870 1.00 81.19 136 VAL A C 1
ATOM 1053 O O . VAL A 1 136 ? 2.672 -9.644 6.272 1.00 81.19 136 VAL A O 1
ATOM 1056 N N . ILE A 1 137 ? 2.147 -11.013 4.572 1.00 83.06 137 ILE A N 1
ATOM 1057 C CA . ILE A 1 137 ? 2.463 -10.046 3.510 1.00 83.06 137 ILE A CA 1
ATOM 1058 C C . ILE A 1 137 ? 1.593 -8.789 3.655 1.00 83.06 137 ILE A C 1
ATOM 1060 O O . ILE A 1 137 ? 2.114 -7.682 3.683 1.00 83.06 137 ILE A O 1
ATOM 1064 N N . LEU A 1 138 ? 0.278 -8.942 3.823 1.00 83.25 138 LEU A N 1
ATOM 1065 C CA . LEU A 1 138 ? -0.659 -7.816 3.944 1.00 83.25 138 LEU A CA 1
ATOM 1066 C C . LEU A 1 138 ? -0.622 -7.126 5.317 1.00 83.25 138 LEU A C 1
ATOM 1068 O O . LEU A 1 138 ? -1.072 -5.987 5.458 1.00 83.25 138 LEU A O 1
ATOM 1072 N N . GLY A 1 139 ? -0.131 -7.819 6.345 1.00 82.69 139 GLY A N 1
ATOM 1073 C CA . GLY A 1 139 ? -0.044 -7.309 7.712 1.00 82.69 139 GLY A CA 1
ATOM 1074 C C . GLY A 1 139 ? 1.180 -6.432 7.968 1.00 82.69 139 GLY A C 1
ATOM 1075 O O . GLY A 1 139 ? 1.207 -5.693 8.955 1.00 82.69 139 GLY A O 1
ATOM 1076 N N . LEU A 1 140 ? 2.190 -6.492 7.098 1.00 87.69 140 LEU A N 1
ATOM 1077 C CA . LEU A 1 140 ? 3.388 -5.673 7.220 1.00 87.69 140 LEU A CA 1
ATOM 1078 C C . LEU A 1 140 ? 3.142 -4.257 6.667 1.00 87.69 140 LEU A C 1
ATOM 1080 O O . LEU A 1 140 ? 2.583 -4.084 5.584 1.00 87.69 140 LEU A O 1
ATOM 1084 N N . PRO A 1 141 ? 3.568 -3.203 7.386 1.00 91.44 141 PRO A N 1
ATOM 1085 C CA . PRO A 1 141 ? 3.592 -1.857 6.827 1.00 91.44 141 PRO A CA 1
ATOM 1086 C C . PRO A 1 141 ? 4.522 -1.775 5.614 1.00 91.44 141 PRO A C 1
ATOM 1088 O O . PRO A 1 141 ? 5.608 -2.354 5.640 1.00 91.44 141 PRO A O 1
ATOM 1091 N N . TRP A 1 142 ? 4.167 -0.960 4.615 1.00 94.38 142 TRP A N 1
ATOM 1092 C CA . TRP A 1 142 ? 4.923 -0.816 3.358 1.00 94.38 142 TRP A CA 1
ATOM 1093 C C . TRP A 1 142 ? 6.437 -0.607 3.539 1.00 94.38 142 TRP A C 1
ATOM 1095 O O . TRP A 1 142 ? 7.246 -1.205 2.834 1.00 94.38 142 TRP A O 1
ATOM 1105 N N . PHE A 1 143 ? 6.836 0.186 4.537 1.00 93.12 143 PHE A N 1
ATOM 1106 C CA . PHE A 1 143 ? 8.247 0.427 4.851 1.00 93.12 143 PHE A CA 1
ATOM 1107 C C . PHE A 1 143 ? 9.040 -0.860 5.145 1.00 93.12 143 PHE A C 1
ATOM 1109 O O . PHE A 1 143 ? 10.209 -0.954 4.784 1.00 93.12 143 PHE A O 1
ATOM 1116 N N . HIS A 1 144 ? 8.415 -1.869 5.756 1.00 92.19 144 HIS A N 1
ATOM 1117 C CA . HIS A 1 144 ? 9.083 -3.139 6.041 1.00 92.19 144 HIS A CA 1
ATOM 1118 C C . HIS A 1 144 ? 9.345 -3.946 4.769 1.00 92.19 144 HIS A C 1
ATOM 1120 O O . HIS A 1 144 ? 10.399 -4.564 4.676 1.00 92.19 144 HIS A O 1
ATOM 1126 N N . HIS A 1 145 ? 8.458 -3.893 3.770 1.00 91.06 145 HIS A N 1
ATOM 1127 C CA . HIS A 1 145 ? 8.725 -4.514 2.467 1.00 91.06 145 HIS A CA 1
ATOM 1128 C C . HIS A 1 145 ? 9.945 -3.877 1.800 1.00 91.06 145 HIS A C 1
ATOM 1130 O O . HIS A 1 145 ? 10.846 -4.585 1.359 1.00 91.06 145 HIS A O 1
ATOM 1136 N N . ILE A 1 146 ? 10.031 -2.541 1.819 1.00 92.31 146 ILE A N 1
ATOM 1137 C CA . ILE A 1 146 ? 11.212 -1.818 1.328 1.00 92.31 146 ILE A CA 1
ATOM 1138 C C . ILE A 1 146 ? 12.474 -2.253 2.084 1.00 92.31 146 ILE A C 1
ATOM 1140 O O . ILE A 1 146 ? 13.474 -2.596 1.460 1.00 92.31 146 ILE A O 1
ATOM 1144 N N . ALA A 1 147 ? 12.427 -2.299 3.416 1.00 92.38 147 ALA A N 1
ATOM 1145 C CA . ALA A 1 147 ? 13.576 -2.698 4.225 1.00 92.38 147 ALA A CA 1
ATOM 1146 C C . ALA A 1 147 ? 14.031 -4.143 3.942 1.00 92.38 147 ALA A C 1
ATOM 1148 O O . ALA A 1 147 ? 15.230 -4.424 3.958 1.00 92.38 147 ALA A O 1
ATOM 1149 N N . LEU A 1 148 ? 13.099 -5.063 3.669 1.00 89.50 148 LEU A N 1
ATOM 1150 C CA . LEU A 1 148 ? 13.423 -6.432 3.254 1.00 89.50 148 LEU A CA 1
ATOM 1151 C C . LEU A 1 148 ? 14.150 -6.437 1.905 1.00 89.50 148 LEU A C 1
ATOM 1153 O O . LEU A 1 148 ? 15.208 -7.051 1.782 1.00 89.50 148 LEU A O 1
ATOM 1157 N N . PHE A 1 149 ? 13.649 -5.684 0.925 1.00 89.19 149 PHE A N 1
ATOM 1158 C CA . PHE A 1 149 ? 14.284 -5.541 -0.387 1.00 89.19 149 PHE A CA 1
ATOM 1159 C C . PHE A 1 149 ? 15.695 -4.965 -0.333 1.00 89.19 149 PHE A C 1
ATOM 1161 O O . PHE A 1 149 ? 16.546 -5.339 -1.143 1.00 89.19 149 PHE A O 1
ATOM 1168 N N . GLU A 1 150 ? 15.943 -4.043 0.590 1.00 89.38 150 GLU A N 1
ATOM 1169 C CA . GLU A 1 150 ? 17.258 -3.433 0.783 1.00 89.38 150 GLU A CA 1
ATOM 1170 C C . GLU A 1 150 ? 18.251 -4.390 1.447 1.00 89.38 150 GLU A C 1
ATOM 1172 O O . GLU A 1 150 ? 19.442 -4.319 1.161 1.00 89.38 150 GLU A O 1
ATOM 1177 N N . LYS A 1 151 ? 17.779 -5.311 2.294 1.00 85.81 151 LYS A N 1
ATOM 1178 C CA . LYS A 1 151 ? 18.636 -6.282 2.990 1.00 85.81 151 LYS A CA 1
ATOM 1179 C C . LYS A 1 151 ? 18.971 -7.523 2.172 1.00 85.81 151 LYS A C 1
ATOM 1181 O O . LYS A 1 151 ? 20.052 -8.059 2.349 1.00 85.81 151 LYS A O 1
ATOM 1186 N N . ILE A 1 152 ? 18.068 -7.984 1.308 1.00 75.31 152 ILE A N 1
ATOM 1187 C CA . ILE A 1 152 ? 18.264 -9.212 0.512 1.00 75.31 152 ILE A CA 1
ATOM 1188 C C . ILE A 1 152 ? 19.289 -9.010 -0.625 1.00 75.31 152 ILE A C 1
ATOM 1190 O O . ILE A 1 152 ? 19.811 -9.977 -1.166 1.00 75.31 152 ILE A O 1
ATOM 1194 N N . ASN A 1 153 ? 19.629 -7.760 -0.957 1.00 57.09 153 ASN A N 1
ATOM 1195 C CA . ASN A 1 153 ? 20.590 -7.420 -2.014 1.00 57.09 153 ASN A CA 1
ATOM 1196 C C . ASN A 1 153 ? 22.012 -7.089 -1.506 1.00 57.09 153 ASN A C 1
ATOM 1198 O O . ASN A 1 153 ? 22.804 -6.567 -2.291 1.00 57.09 153 ASN A O 1
ATOM 1202 N N . ASN A 1 154 ? 22.320 -7.361 -0.231 1.00 42.66 154 ASN A N 1
ATOM 1203 C CA . ASN A 1 154 ? 23.658 -7.216 0.361 1.00 42.66 154 ASN A CA 1
ATOM 1204 C C . ASN A 1 154 ? 24.255 -8.571 0.742 1.00 42.66 154 ASN A C 1
ATOM 1206 O O . ASN A 1 154 ? 23.514 -9.385 1.336 1.00 42.66 154 ASN A O 1
#

Organism: Desulfomicrobium baculatum (strain DSM 4028 / VKM B-1378 / X) (NCBI:txid525897)

Radius of gyration: 22.39 Å; chains: 1; bounding box: 52×52×70 Å